Protein AF-0000000084984470 (afdb_homodimer)

Nearest PDB structures (foldseek):
  5t41-assembly1_A  TM=8.338E-01  e=1.064E-04  Mycobacterium avium 104
  1u8s-assembly1_B  TM=8.617E-01  e=2.336E-04  Vibrio cholerae
  3k5p-assembly1_A  TM=7.722E-01  e=7.112E-04  Brucella abortus 2308
  6dzs-assembly1_A  TM=7.168E-01  e=1.900E-03  Mycolicibacterium hassiacum DSM 44199
  7bfd-assembly1_K  TM=5.985E-01  e=5.784E-03  Thermus thermophilus HB8

pLDDT: mean 94.27, std 6.88, range [49.69, 98.69]

Radius of gyration: 16.15 Å; Cα contacts (8 Å, |Δi|>4): 355; chains: 2; bounding box: 38×45×38 Å

InterPro domains:
  IPR002912 ACT domain [PS51671] (4-78)
  IPR022986 Uncharacterised protein family UPF0237, ACT-type [MF_01054] (1-89)
  IPR022986 Uncharacterised protein family UPF0237, ACT-type [NF001220] (1-89)
  IPR022986 Uncharacterised protein family UPF0237, ACT-type [cd04872] (2-89)
  IPR045865 ACT-like domain [SSF55021] (1-83)
  IPR050990 UPF0237/Glycine cleavage system regulator [PTHR34875] (3-76)

Structure (mmCIF, N/CA/C/O backbone):
data_AF-0000000084984470-model_v1
#
loop_
_entity.id
_entity.type
_entity.pdbx_description
1 polymer 'UPF0237 protein CLOSTMETH_03226'
#
loop_
_atom_site.group_PDB
_atom_site.id
_atom_site.type_symbol
_atom_site.label_atom_id
_atom_site.label_alt_id
_atom_site.label_comp_id
_atom_site.label_asym_id
_atom_site.label_entity_id
_atom_site.label_seq_id
_atom_site.pdbx_PDB_ins_code
_atom_site.Cartn_x
_atom_site.Cartn_y
_atom_site.Cartn_z
_atom_site.occupancy
_atom_site.B_iso_or_equiv
_atom_site.auth_seq_id
_atom_site.auth_comp_id
_atom_site.auth_asym_id
_atom_site.auth_atom_id
_atom_site.pdbx_PDB_model_num
ATOM 1 N N . MET A 1 1 ? -5.52 18.016 4.891 1 94.06 1 MET A N 1
ATOM 2 C CA . MET A 1 1 ? -4.125 18.281 4.559 1 94.06 1 MET A CA 1
ATOM 3 C C . MET A 1 1 ? -3.436 17.031 4.047 1 94.06 1 MET A C 1
ATOM 5 O O . MET A 1 1 ? -3.74 15.922 4.5 1 94.06 1 MET A O 1
ATOM 9 N N . LYS A 1 2 ? -2.518 17.25 2.971 1 97.31 2 LYS A N 1
ATOM 10 C CA . LYS A 1 2 ? -1.889 16.062 2.379 1 97.31 2 LYS A CA 1
ATOM 11 C C . LYS A 1 2 ? -0.368 16.188 2.398 1 97.31 2 LYS A C 1
ATOM 13 O O . LYS A 1 2 ? 0.171 17.297 2.48 1 97.31 2 LYS A O 1
ATOM 18 N N . ALA A 1 3 ? 0.198 15.039 2.398 1 98.31 3 ALA A N 1
ATOM 19 C CA . ALA A 1 3 ? 1.645 14.922 2.23 1 98.31 3 ALA A CA 1
ATOM 20 C C . ALA A 1 3 ? 1.988 13.891 1.159 1 98.31 3 ALA A C 1
ATOM 22 O O . ALA A 1 3 ? 1.146 13.07 0.783 1 98.31 3 ALA A O 1
ATOM 23 N N . VAL A 1 4 ? 3.189 14.008 0.672 1 98.31 4 VAL A N 1
ATOM 24 C CA . VAL A 1 4 ? 3.697 13.078 -0.332 1 98.31 4 VAL A CA 1
ATOM 25 C C . VAL A 1 4 ? 4.871 12.289 0.242 1 98.31 4 VAL A C 1
ATOM 27 O O . VAL A 1 4 ? 5.781 12.859 0.843 1 98.31 4 VAL A O 1
ATOM 30 N N . VAL A 1 5 ? 4.812 10.969 0.129 1 98.44 5 VAL A N 1
ATOM 31 C CA . VAL A 1 5 ? 5.91 10.07 0.47 1 98.44 5 VAL A CA 1
ATOM 32 C C . VAL A 1 5 ? 6.523 9.492 -0.805 1 98.44 5 VAL A C 1
ATOM 34 O O . VAL A 1 5 ? 5.82 8.891 -1.62 1 98.44 5 VAL A O 1
ATOM 37 N N . THR A 1 6 ? 7.797 9.688 -0.99 1 97.56 6 THR A N 1
ATOM 38 C CA . THR A 1 6 ? 8.523 9.148 -2.131 1 97.56 6 THR A CA 1
ATOM 39 C C . THR A 1 6 ? 9.516 8.078 -1.683 1 97.56 6 THR A C 1
ATOM 41 O O . THR A 1 6 ? 10.297 8.289 -0.753 1 97.56 6 THR A O 1
ATOM 44 N N . VAL A 1 7 ? 9.43 6.945 -2.291 1 97.25 7 VAL A N 1
ATOM 45 C CA . VAL A 1 7 ? 10.312 5.828 -1.988 1 97.25 7 VAL A CA 1
ATOM 46 C C . VAL A 1 7 ? 11.109 5.445 -3.234 1 97.25 7 VAL A C 1
ATOM 48 O O . VAL A 1 7 ? 10.531 5.23 -4.305 1 97.25 7 VAL A O 1
ATOM 51 N N . ILE A 1 8 ? 12.438 5.375 -3.064 1 95.94 8 ILE A N 1
ATOM 52 C CA . ILE A 1 8 ? 13.297 4.996 -4.18 1 95.94 8 ILE A CA 1
ATOM 53 C C . ILE A 1 8 ? 14.312 3.955 -3.717 1 95.94 8 ILE A C 1
ATOM 55 O O . ILE A 1 8 ? 14.945 4.121 -2.672 1 95.94 8 ILE A O 1
ATOM 59 N N . GLY A 1 9 ? 14.477 2.996 -4.457 1 94 9 GLY A N 1
ATOM 60 C CA . GLY A 1 9 ? 15.484 1.985 -4.18 1 94 9 GLY A CA 1
ATOM 61 C C . GLY A 1 9 ? 15.141 0.625 -4.758 1 94 9 GLY A C 1
ATOM 62 O O . GLY A 1 9 ? 14.391 0.529 -5.73 1 94 9 GLY A O 1
ATOM 63 N N . LYS A 1 10 ? 15.781 -0.387 -4.332 1 92.12 10 LYS A N 1
ATOM 64 C CA . LYS A 1 10 ? 15.516 -1.736 -4.824 1 92.12 10 LYS A CA 1
ATOM 65 C C . LYS A 1 10 ? 14.18 -2.258 -4.301 1 92.12 10 LYS A C 1
ATOM 67 O O . LYS A 1 10 ? 13.883 -2.125 -3.111 1 92.12 10 LYS A O 1
ATOM 72 N N . ASP A 1 11 ? 13.391 -2.754 -5.215 1 91 11 ASP A N 1
ATOM 73 C CA . ASP A 1 11 ? 12.109 -3.33 -4.824 1 91 11 ASP A CA 1
ATOM 74 C C . ASP A 1 11 ? 12.312 -4.574 -3.959 1 91 11 ASP A C 1
ATOM 76 O O . ASP A 1 11 ? 13.344 -5.238 -4.047 1 91 11 ASP A O 1
ATOM 80 N N . MET A 1 12 ? 11.352 -4.801 -3.043 1 92.69 12 MET A N 1
ATOM 81 C CA . MET A 1 12 ? 11.367 -6 -2.211 1 92.69 12 MET A CA 1
ATOM 82 C C . MET A 1 12 ? 9.953 -6.363 -1.761 1 92.69 12 MET A C 1
ATOM 84 O O . MET A 1 12 ? 9.07 -5.504 -1.718 1 92.69 12 MET A O 1
ATOM 88 N N . VAL A 1 13 ? 9.82 -7.617 -1.429 1 94.75 13 VAL A N 1
ATOM 89 C CA . VAL A 1 13 ? 8.531 -8.094 -0.925 1 94.75 13 VAL A CA 1
ATOM 90 C C . VAL A 1 13 ? 8.195 -7.379 0.384 1 94.75 13 VAL A C 1
ATOM 92 O O . VAL A 1 13 ? 9.031 -7.305 1.288 1 94.75 13 VAL A O 1
ATOM 95 N N . GLY A 1 14 ? 6.941 -6.754 0.49 1 95.88 14 GLY A N 1
ATOM 96 C CA . GLY A 1 14 ? 6.5 -6.156 1.739 1 95.88 14 GLY A CA 1
ATOM 97 C C . GLY A 1 14 ? 6.844 -4.68 1.849 1 95.88 14 GLY A C 1
ATOM 98 O O . GLY A 1 14 ? 6.547 -4.043 2.861 1 95.88 14 GLY A O 1
ATOM 99 N N . LEU A 1 15 ? 7.48 -4.172 0.813 1 95.75 15 LEU A N 1
ATOM 100 C CA . LEU A 1 15 ? 7.871 -2.768 0.875 1 95.75 15 LEU A CA 1
ATOM 101 C C . LEU A 1 15 ? 6.648 -1.872 1.057 1 95.75 15 LEU A C 1
ATOM 103 O O . LEU A 1 15 ? 6.637 -1.006 1.934 1 95.75 15 LEU A O 1
ATOM 107 N N . MET A 1 16 ? 5.629 -2.064 0.271 1 95.31 16 MET A N 1
ATOM 108 C CA . MET A 1 16 ? 4.391 -1.297 0.39 1 95.31 16 MET A CA 1
ATOM 109 C C . MET A 1 16 ? 3.789 -1.446 1.783 1 95.31 16 MET A C 1
ATOM 111 O O . MET A 1 16 ? 3.336 -0.466 2.377 1 95.31 16 MET A O 1
ATOM 115 N N . ALA A 1 17 ? 3.816 -2.654 2.318 1 97.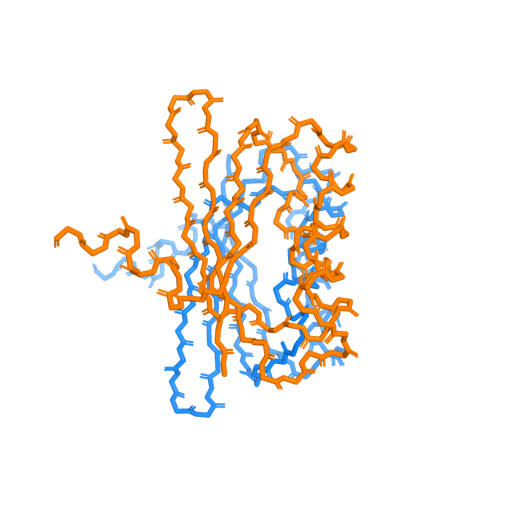12 17 ALA A N 1
ATOM 116 C CA . ALA A 1 17 ? 3.287 -2.939 3.648 1 97.12 17 ALA A CA 1
ATOM 117 C C . ALA A 1 17 ? 4.047 -2.16 4.719 1 97.12 17 ALA A C 1
ATOM 119 O O . ALA A 1 17 ? 3.436 -1.574 5.617 1 97.12 17 ALA A O 1
ATOM 120 N N . LYS A 1 18 ? 5.277 -2.15 4.594 1 98 18 LYS A N 1
ATOM 121 C CA . LYS A 1 18 ? 6.117 -1.487 5.586 1 98 18 LYS A CA 1
ATOM 122 C C . LYS A 1 18 ? 5.91 0.024 5.566 1 98 18 LYS A C 1
ATOM 124 O O . LYS A 1 18 ? 5.688 0.641 6.609 1 98 18 LYS A O 1
ATOM 129 N N . VAL A 1 19 ? 5.914 0.611 4.371 1 98.12 19 VAL A N 1
ATOM 130 C CA . VAL A 1 19 ? 5.793 2.061 4.25 1 98.12 19 VAL A CA 1
ATOM 131 C C . VAL A 1 19 ? 4.391 2.498 4.668 1 98.12 19 VAL A C 1
ATOM 133 O O . VAL A 1 19 ? 4.234 3.432 5.457 1 98.12 19 VAL A O 1
ATOM 136 N N . SER A 1 20 ? 3.418 1.813 4.125 1 98 20 SER A N 1
ATOM 137 C CA . SER A 1 20 ? 2.053 2.15 4.516 1 98 20 SER A CA 1
ATOM 138 C C . SER A 1 20 ? 1.812 1.856 5.992 1 98 20 SER A C 1
ATOM 140 O O . SER A 1 20 ? 1.012 2.531 6.645 1 98 20 SER A O 1
ATOM 142 N N . GLY A 1 21 ? 2.486 0.867 6.551 1 98.31 21 GLY A N 1
ATOM 143 C CA . GLY A 1 21 ? 2.406 0.571 7.973 1 98.31 21 GLY A CA 1
ATOM 144 C C . GLY A 1 21 ? 2.859 1.724 8.852 1 98.31 21 GLY A C 1
ATOM 145 O O . GLY A 1 21 ? 2.215 2.037 9.852 1 98.31 21 GLY A O 1
ATOM 146 N N . VAL A 1 22 ? 3.971 2.283 8.453 1 98.56 22 VAL A N 1
ATOM 147 C CA . VAL A 1 22 ? 4.457 3.447 9.188 1 98.56 22 VAL A CA 1
ATOM 148 C C . VAL A 1 22 ? 3.436 4.578 9.102 1 98.56 22 VAL A C 1
ATOM 150 O O . VAL A 1 22 ? 3.168 5.258 10.094 1 98.56 22 VAL A O 1
ATOM 153 N N . CYS A 1 23 ? 2.818 4.828 7.906 1 98.5 23 CYS A N 1
ATOM 154 C CA . CYS A 1 23 ? 1.767 5.832 7.773 1 98.5 23 CYS A CA 1
ATOM 155 C C . CYS A 1 23 ? 0.632 5.57 8.758 1 98.5 23 CYS A C 1
ATOM 157 O O . CYS A 1 23 ? 0.199 6.477 9.469 1 98.5 23 CYS A O 1
ATOM 159 N N . ALA A 1 24 ? 0.222 4.34 8.836 1 97.88 24 ALA A N 1
ATOM 160 C CA . ALA A 1 24 ? -0.899 3.953 9.688 1 97.88 24 ALA A CA 1
ATOM 161 C C . ALA A 1 24 ? -0.575 4.18 11.164 1 97.88 24 ALA A C 1
ATOM 163 O O . ALA A 1 24 ? -1.437 4.605 11.938 1 97.88 24 ALA A O 1
ATOM 164 N N . GLN A 1 25 ? 0.617 3.875 11.547 1 97.81 25 GLN A N 1
ATOM 165 C CA . GLN A 1 25 ? 1.054 4.07 12.922 1 97.81 25 GLN A CA 1
ATOM 166 C C . GLN A 1 25 ? 0.884 5.527 13.352 1 97.81 25 GLN A C 1
ATOM 168 O O . GLN A 1 25 ? 0.631 5.809 14.523 1 97.81 25 GLN A O 1
ATOM 173 N N . HIS A 1 26 ? 0.982 6.43 12.438 1 98.12 26 HIS A N 1
ATOM 174 C CA . HIS A 1 26 ? 0.851 7.855 12.711 1 98.12 26 HIS A CA 1
ATOM 175 C C . HIS A 1 26 ? -0.549 8.359 12.375 1 98.12 26 HIS A C 1
ATOM 177 O O . HIS A 1 26 ? -0.792 9.562 12.344 1 98.12 26 HIS A O 1
ATOM 183 N N . ASN A 1 27 ? -1.436 7.492 12.047 1 98.06 27 ASN A N 1
ATOM 184 C CA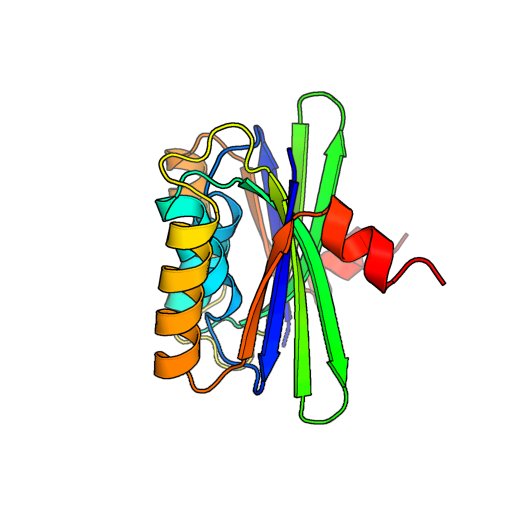 . ASN A 1 27 ? -2.82 7.777 11.68 1 98.06 27 ASN A CA 1
ATOM 185 C C . ASN A 1 27 ? -2.906 8.57 10.383 1 98.06 27 ASN A C 1
ATOM 187 O O . ASN A 1 27 ? -3.789 9.414 10.227 1 98.06 27 ASN A O 1
ATOM 191 N N . ALA A 1 28 ? -1.947 8.398 9.508 1 97.81 28 ALA A N 1
ATOM 192 C CA . ALA A 1 28 ? -1.981 8.945 8.148 1 97.81 28 ALA A CA 1
ATOM 193 C C . ALA A 1 28 ? -2.629 7.969 7.18 1 97.81 28 ALA A C 1
ATOM 195 O O . ALA A 1 28 ? -2.236 6.801 7.109 1 97.81 28 ALA A O 1
ATOM 196 N N . ASN A 1 29 ? -3.613 8.453 6.406 1 95.94 29 ASN A N 1
ATOM 197 C CA . ASN A 1 29 ? -4.355 7.598 5.484 1 95.94 29 ASN A CA 1
ATOM 198 C C . ASN A 1 29 ? -3.82 7.719 4.059 1 95.94 29 ASN A C 1
ATOM 200 O O . ASN A 1 29 ? -3.744 8.82 3.512 1 95.94 29 ASN A O 1
ATOM 204 N N . VAL A 1 30 ? -3.449 6.547 3.475 1 96.56 30 VAL A N 1
ATOM 205 C CA . VAL A 1 30 ? -2.953 6.562 2.102 1 96.56 30 VAL A CA 1
ATOM 206 C C . VAL A 1 30 ? -4.121 6.738 1.133 1 96.56 30 VAL A C 1
ATOM 208 O O . VAL A 1 30 ? -5.07 5.949 1.147 1 96.56 30 VAL A O 1
ATOM 211 N N . THR A 1 31 ? -4 7.703 0.231 1 92.75 31 THR A N 1
ATOM 212 C CA . THR A 1 31 ? -5.125 8.008 -0.65 1 92.75 31 THR A CA 1
ATOM 213 C C . THR A 1 31 ? -4.777 7.684 -2.1 1 92.75 31 THR A C 1
ATOM 215 O O . THR A 1 31 ? -5.664 7.434 -2.916 1 92.75 31 THR A O 1
ATOM 218 N N . GLU A 1 32 ? -3.516 7.715 -2.432 1 92.25 32 GLU A N 1
ATOM 219 C CA . GLU A 1 32 ? -3.047 7.434 -3.785 1 92.25 32 GLU A CA 1
ATOM 220 C C . GLU A 1 32 ? -1.648 6.824 -3.771 1 92.25 32 GLU A C 1
ATOM 222 O O . GLU A 1 32 ? -0.792 7.242 -2.988 1 92.25 32 GLU A O 1
ATOM 227 N N . VAL A 1 33 ? -1.529 5.82 -4.629 1 95.31 33 VAL A N 1
ATOM 228 C CA . VAL A 1 33 ? -0.199 5.25 -4.816 1 95.31 33 VAL A CA 1
ATOM 229 C C . VAL A 1 33 ? 0.104 5.125 -6.309 1 95.31 33 VAL A C 1
ATOM 231 O O . VAL A 1 33 ? -0.739 4.668 -7.082 1 95.31 33 VAL A O 1
ATOM 234 N N . THR A 1 34 ? 1.233 5.656 -6.664 1 92 34 THR A N 1
ATOM 235 C CA . THR A 1 34 ? 1.762 5.457 -8.008 1 92 34 THR A CA 1
ATOM 236 C C . THR A 1 34 ? 3.141 4.809 -7.957 1 92 34 THR A C 1
ATOM 238 O O . THR A 1 34 ? 3.98 5.184 -7.137 1 92 34 THR A O 1
ATOM 241 N N . GLN A 1 35 ? 3.277 3.801 -8.672 1 90.38 35 GLN A N 1
ATOM 242 C CA . GLN A 1 35 ? 4.562 3.109 -8.703 1 90.38 35 GLN A CA 1
ATOM 243 C C . GLN A 1 35 ? 5.109 3.029 -10.125 1 90.38 35 GLN A C 1
ATOM 245 O O . GLN A 1 35 ? 4.344 2.893 -11.078 1 90.38 35 GLN A O 1
ATOM 250 N N . SER A 1 36 ? 6.438 3.184 -10.203 1 87.56 36 SER A N 1
ATOM 251 C CA . SER A 1 36 ? 7.156 3.053 -11.469 1 87.56 36 SER A CA 1
ATOM 252 C C . SER A 1 36 ? 8.391 2.168 -11.312 1 87.56 36 SER A C 1
ATOM 254 O O . SER A 1 36 ? 9.062 2.209 -10.281 1 87.56 36 SER A O 1
ATOM 256 N N . VAL A 1 37 ? 8.531 1.298 -12.305 1 81.06 37 VAL A N 1
ATOM 257 C CA . VAL A 1 37 ? 9.727 0.469 -12.352 1 81.06 37 VAL A CA 1
ATOM 258 C C . VAL A 1 37 ? 10.633 0.93 -13.5 1 81.06 37 VAL A C 1
ATOM 260 O O . VAL A 1 37 ? 10.188 1.039 -14.641 1 81.06 37 VAL A O 1
ATOM 263 N N . LEU A 1 38 ? 11.703 1.47 -13.156 1 80.31 38 LEU A N 1
ATOM 264 C CA . LEU A 1 38 ? 12.695 1.922 -14.117 1 80.31 38 LEU A CA 1
ATOM 265 C C . LEU A 1 38 ? 13.93 1.022 -14.094 1 80.31 38 LEU A C 1
ATOM 267 O O . LEU A 1 38 ? 14.828 1.217 -13.273 1 80.31 38 LEU A O 1
ATOM 271 N N . SER A 1 39 ? 14.047 0.124 -15.016 1 83.19 39 SER A N 1
ATOM 272 C CA . SER A 1 39 ? 15.18 -0.793 -15.078 1 83.19 39 SER A CA 1
ATOM 273 C C . SER A 1 39 ? 15.391 -1.499 -13.742 1 83.19 39 SER A C 1
ATOM 275 O O . SER A 1 39 ? 14.547 -2.299 -13.312 1 83.19 39 SER A O 1
ATOM 277 N N . ASP A 1 40 ? 16.469 -1.084 -12.922 1 83.56 40 ASP A N 1
ATOM 278 C CA . ASP A 1 40 ? 16.812 -1.781 -11.688 1 83.56 40 ASP A CA 1
ATOM 279 C C . ASP A 1 40 ? 16.359 -0.997 -10.461 1 83.56 40 ASP A C 1
ATOM 281 O O . ASP A 1 40 ? 16.734 -1.315 -9.336 1 83.56 40 ASP A O 1
ATOM 285 N N . LEU A 1 41 ? 15.562 0.045 -10.797 1 86.12 41 LEU A N 1
ATOM 286 C CA . LEU A 1 41 ? 15.133 0.892 -9.688 1 86.12 41 LEU A CA 1
ATOM 287 C C . LEU A 1 41 ? 13.609 0.924 -9.586 1 86.12 41 LEU A C 1
ATOM 289 O O . LEU A 1 41 ? 12.914 0.914 -10.602 1 86.12 41 LEU A O 1
ATOM 293 N N . PHE A 1 42 ? 13.289 0.924 -8.398 1 91.62 42 PHE A N 1
ATOM 294 C CA . PHE A 1 42 ? 11.875 1.074 -8.078 1 91.62 42 PHE A CA 1
ATOM 295 C C . PHE A 1 42 ? 11.594 2.445 -7.477 1 91.62 42 PHE A C 1
ATOM 297 O O . PHE A 1 42 ? 12.383 2.943 -6.668 1 91.62 42 PHE A O 1
ATOM 304 N N . ALA A 1 43 ? 10.539 3.045 -7.996 1 94.12 43 ALA A N 1
ATOM 305 C CA . ALA A 1 43 ? 10.07 4.309 -7.426 1 94.12 43 ALA A CA 1
ATOM 306 C C . ALA A 1 43 ? 8.586 4.246 -7.094 1 94.12 43 ALA A C 1
ATOM 308 O O . ALA A 1 43 ? 7.781 3.771 -7.898 1 94.12 43 ALA A O 1
ATOM 309 N N . MET A 1 44 ? 8.258 4.699 -5.902 1 95.75 44 MET A N 1
ATOM 310 C CA . MET A 1 44 ? 6.871 4.766 -5.445 1 95.75 44 MET A CA 1
ATOM 311 C C . MET A 1 44 ? 6.559 6.141 -4.863 1 95.75 44 MET A C 1
ATOM 313 O O . MET A 1 44 ? 7.359 6.703 -4.117 1 95.75 44 MET A O 1
ATOM 317 N N . ILE A 1 45 ? 5.438 6.648 -5.277 1 96.12 45 ILE A N 1
ATOM 318 C CA . ILE A 1 45 ? 4.938 7.895 -4.703 1 96.12 45 ILE A CA 1
ATOM 319 C C . ILE A 1 45 ? 3.572 7.66 -4.066 1 96.12 45 ILE A C 1
ATOM 321 O O . ILE A 1 45 ? 2.682 7.074 -4.688 1 96.12 45 ILE A O 1
ATOM 325 N N . MET A 1 46 ? 3.473 8.109 -2.822 1 97.75 46 MET A N 1
ATOM 326 C CA . MET A 1 46 ? 2.213 7.996 -2.092 1 97.75 46 MET A CA 1
ATOM 327 C C . MET A 1 46 ? 1.698 9.375 -1.675 1 97.75 46 MET A C 1
ATOM 329 O O . MET A 1 46 ? 2.459 10.195 -1.163 1 97.75 46 MET A O 1
ATOM 333 N N . LEU A 1 47 ? 0.392 9.594 -2.012 1 97.19 47 LEU A N 1
ATOM 334 C CA . LEU A 1 47 ? -0.308 10.719 -1.395 1 97.19 47 LEU A CA 1
ATOM 335 C C . LEU A 1 47 ? -1.023 10.273 -0.122 1 97.19 47 LEU A C 1
ATOM 337 O O . LEU A 1 47 ? -1.785 9.305 -0.137 1 97.19 47 LEU A O 1
ATOM 341 N N . ILE A 1 48 ? -0.678 10.969 0.997 1 97.69 48 ILE A N 1
ATOM 342 C CA . ILE A 1 48 ? -1.269 10.562 2.268 1 97.69 48 ILE A CA 1
ATOM 343 C C . ILE A 1 48 ? -2.031 11.734 2.883 1 97.69 48 ILE A C 1
ATOM 345 O O . ILE A 1 48 ? -1.62 12.891 2.75 1 97.69 48 ILE A O 1
ATOM 349 N N . ASP A 1 49 ? -3.238 11.422 3.414 1 97 49 ASP A N 1
ATOM 350 C CA . ASP A 1 49 ? -4.016 12.391 4.184 1 97 49 ASP A CA 1
ATOM 351 C C . ASP A 1 49 ? -3.496 12.5 5.613 1 97 49 ASP A C 1
ATOM 353 O O . ASP A 1 49 ? -3.527 11.523 6.367 1 97 49 ASP A O 1
ATOM 357 N N . ILE A 1 50 ? -3.016 13.648 5.965 1 97.5 50 ILE A N 1
ATOM 358 C CA . ILE A 1 50 ? -2.414 13.828 7.281 1 97.5 50 ILE A CA 1
ATOM 359 C C . ILE A 1 50 ? -3.287 14.75 8.125 1 97.5 50 ILE A C 1
ATOM 361 O O . ILE A 1 50 ? -2.803 15.383 9.07 1 97.5 50 ILE A O 1
ATOM 365 N N . THR A 1 51 ? -4.547 14.883 7.789 1 96.38 51 THR A N 1
ATOM 366 C CA . THR A 1 51 ? -5.477 15.75 8.508 1 96.38 51 THR A CA 1
ATOM 367 C C . THR A 1 51 ? -5.559 15.359 9.977 1 96.38 51 THR A C 1
ATOM 369 O O . THR A 1 51 ? -5.625 16.219 10.852 1 96.38 51 THR A O 1
ATOM 372 N N . ASP A 1 52 ? -5.547 14.062 10.32 1 95.31 52 ASP A N 1
ATOM 373 C CA . ASP A 1 52 ? -5.715 13.562 11.688 1 95.31 52 ASP A CA 1
ATOM 374 C C . ASP A 1 52 ? -4.426 12.93 12.203 1 95.31 52 ASP A C 1
ATOM 376 O O . ASP A 1 52 ? -4.465 12.008 13.016 1 95.31 52 ASP A O 1
ATOM 380 N N . LEU A 1 53 ? -3.377 13.383 11.727 1 95.38 53 LEU A N 1
ATOM 381 C CA . LEU A 1 53 ? -2.08 12.875 12.148 1 95.38 53 LEU A CA 1
ATOM 382 C C . LEU A 1 53 ? -1.933 12.953 13.664 1 95.38 53 LEU A C 1
ATOM 384 O O . LEU A 1 53 ? -2.238 13.984 14.273 1 95.38 53 LEU A O 1
ATOM 388 N N . LYS A 1 54 ? -1.586 11.773 14.289 1 93.31 54 LYS A N 1
ATOM 389 C CA . LYS A 1 54 ? -1.423 11.68 15.742 1 93.31 54 LYS A CA 1
ATOM 390 C C . LYS A 1 54 ? -0.183 12.445 16.203 1 93.31 54 LYS A C 1
ATOM 392 O O . LYS A 1 54 ? -0.096 12.852 17.359 1 93.31 54 LYS A O 1
ATOM 397 N N . SER A 1 55 ? 0.767 12.492 15.391 1 92.56 55 SER A N 1
ATOM 398 C CA . SER A 1 55 ? 2.021 13.203 15.633 1 92.56 55 SER A CA 1
ATOM 399 C C . SER A 1 55 ? 2.184 14.375 14.672 1 92.56 55 SER A C 1
ATOM 401 O O . SER A 1 55 ? 1.201 15.016 14.297 1 92.56 55 SER A O 1
ATOM 403 N N . ASP A 1 56 ? 3.346 14.812 14.461 1 94.75 56 ASP A N 1
ATOM 404 C CA . ASP A 1 56 ? 3.564 15.82 13.422 1 94.75 56 ASP A CA 1
ATOM 405 C C . ASP A 1 56 ? 4.332 15.234 12.242 1 94.75 56 ASP A C 1
ATOM 407 O O . ASP A 1 56 ? 4.773 14.086 12.289 1 94.75 56 ASP A O 1
ATOM 411 N N . LEU A 1 57 ? 4.383 16.031 11.164 1 96.62 57 LEU A N 1
ATOM 412 C CA . LEU A 1 57 ? 5.004 15.57 9.93 1 96.62 57 LEU A CA 1
ATOM 413 C C . LEU A 1 57 ? 6.477 15.234 10.148 1 96.62 57 LEU A C 1
ATOM 415 O O . LEU A 1 57 ? 7.012 14.32 9.516 1 96.62 57 LEU A O 1
ATOM 419 N N . GLY A 1 58 ? 7.105 15.961 11.008 1 97.44 58 GLY A N 1
ATOM 420 C CA . GLY A 1 58 ? 8.492 15.68 11.352 1 97.44 58 GLY A CA 1
ATOM 421 C C . GLY A 1 58 ? 8.695 14.297 11.938 1 97.44 58 GLY A C 1
ATOM 422 O O . GLY A 1 58 ? 9.641 13.594 11.57 1 97.44 58 GLY A O 1
ATOM 423 N N . ALA A 1 59 ? 7.883 13.891 12.883 1 98 59 ALA A N 1
ATOM 424 C CA . ALA A 1 59 ? 7.949 12.57 13.492 1 98 59 ALA A CA 1
ATOM 425 C C . ALA A 1 59 ? 7.727 11.477 12.453 1 98 59 ALA A C 1
ATOM 427 O O . ALA A 1 59 ? 8.406 10.445 12.469 1 98 59 ALA A O 1
ATOM 428 N N . LEU A 1 60 ? 6.742 11.719 11.617 1 98.19 60 LEU A N 1
ATOM 429 C CA . LEU A 1 60 ? 6.508 10.781 10.516 1 98.19 60 LEU A CA 1
ATOM 430 C C . LEU A 1 60 ? 7.746 10.672 9.633 1 98.19 60 LEU A C 1
ATOM 432 O O . LEU A 1 60 ? 8.156 9.562 9.273 1 98.19 60 LEU A O 1
ATOM 436 N N . SER A 1 61 ? 8.328 11.766 9.266 1 98.31 61 SER A N 1
ATOM 437 C CA . SER A 1 61 ? 9.539 11.805 8.445 1 98.31 61 SER A CA 1
ATOM 438 C C . SER A 1 61 ? 10.688 11.062 9.125 1 98.31 61 SER A C 1
ATOM 440 O O . SER A 1 61 ? 11.414 10.312 8.469 1 98.31 61 SER A O 1
ATOM 442 N N . ASP A 1 62 ? 10.836 11.25 10.43 1 98.5 62 ASP A N 1
ATOM 443 C CA . ASP A 1 62 ? 11.891 10.586 11.18 1 98.5 62 ASP A CA 1
ATOM 444 C C . ASP A 1 62 ? 11.727 9.062 11.133 1 98.5 62 ASP A C 1
ATOM 446 O O . ASP A 1 62 ? 12.703 8.336 10.93 1 98.5 62 ASP A O 1
ATOM 450 N N . ASP A 1 63 ? 10.531 8.633 11.375 1 98.56 63 ASP A N 1
ATOM 451 C CA . ASP A 1 63 ? 10.273 7.195 11.359 1 98.56 63 ASP A CA 1
ATOM 452 C C . ASP A 1 63 ? 10.477 6.613 9.961 1 98.56 63 ASP A C 1
ATOM 454 O O . ASP A 1 63 ? 10.938 5.48 9.812 1 98.56 63 ASP A O 1
ATOM 458 N N . MET A 1 64 ? 10.117 7.41 8.898 1 98.69 64 MET A N 1
ATOM 459 C CA . MET A 1 64 ? 10.359 6.973 7.523 1 98.69 64 MET A CA 1
ATOM 460 C C . MET A 1 64 ? 11.859 6.891 7.23 1 98.69 64 MET A C 1
ATOM 462 O O . MET A 1 64 ? 12.305 5.988 6.523 1 98.69 64 MET A O 1
ATOM 466 N N . GLU A 1 65 ? 12.578 7.777 7.816 1 98.25 65 GLU A N 1
ATOM 467 C CA . GLU A 1 65 ? 14.023 7.766 7.648 1 98.25 65 GLU A CA 1
ATOM 468 C C . GLU A 1 65 ? 14.648 6.539 8.305 1 98.25 65 GLU A C 1
ATOM 470 O O . GLU A 1 65 ? 15.57 5.934 7.754 1 98.25 65 GLU A O 1
ATOM 475 N N . LYS A 1 66 ? 14.203 6.199 9.492 1 98.56 66 LYS A N 1
ATOM 476 C CA . LYS A 1 66 ? 14.68 4.988 10.164 1 98.56 66 LYS A CA 1
ATOM 477 C C . LYS A 1 66 ? 14.398 3.75 9.32 1 98.56 66 LYS A C 1
ATOM 479 O O . LYS A 1 66 ? 15.266 2.883 9.18 1 98.56 66 LYS A O 1
ATOM 484 N N . LEU A 1 67 ? 13.188 3.709 8.797 1 98.31 67 LEU A N 1
ATOM 485 C CA . LEU A 1 67 ? 12.828 2.598 7.922 1 98.31 67 LEU A CA 1
ATOM 486 C C . LEU A 1 67 ? 13.742 2.549 6.703 1 98.31 67 LEU A C 1
ATOM 488 O O . LEU A 1 67 ? 14.188 1.473 6.301 1 98.31 67 LEU A O 1
ATOM 492 N N . ALA A 1 68 ? 14.008 3.705 6.078 1 97.94 68 ALA A N 1
ATOM 493 C CA . ALA A 1 68 ? 14.867 3.814 4.906 1 97.94 68 ALA A CA 1
ATOM 494 C C . ALA A 1 68 ? 16.266 3.26 5.191 1 97.94 68 ALA A C 1
ATOM 496 O O . ALA A 1 68 ? 16.828 2.523 4.379 1 97.94 68 ALA A O 1
ATOM 497 N N . GLN A 1 69 ? 16.75 3.619 6.34 1 98 69 GLN A N 1
ATOM 498 C CA . GLN A 1 69 ? 18.078 3.146 6.742 1 98 69 GLN A CA 1
ATOM 499 C C . GLN A 1 69 ? 18.078 1.635 6.953 1 98 69 GLN A C 1
ATOM 501 O O . GLN A 1 69 ? 19 0.944 6.523 1 98 69 GLN A O 1
ATOM 506 N N . GLU A 1 70 ? 17.078 1.146 7.547 1 97.75 70 GLU A N 1
ATOM 507 C CA . GLU A 1 70 ? 16.953 -0.281 7.824 1 97.75 70 GLU A CA 1
ATOM 508 C C . GLU A 1 70 ? 16.891 -1.091 6.531 1 97.75 70 GLU A C 1
ATOM 510 O O . GLU A 1 70 ? 17.438 -2.195 6.457 1 97.75 70 GLU A O 1
ATOM 515 N N . LEU A 1 71 ? 16.25 -0.543 5.52 1 96.44 71 LEU A N 1
ATOM 516 C CA . LEU A 1 71 ? 15.969 -1.311 4.312 1 96.44 71 LEU A CA 1
ATOM 517 C C . LEU A 1 71 ? 16.953 -0.949 3.199 1 96.44 71 LEU A C 1
ATOM 519 O O . LEU A 1 71 ? 16.953 -1.575 2.137 1 96.44 71 LEU A O 1
ATOM 523 N N . GLY A 1 72 ? 17.766 0.001 3.406 1 96.38 72 GLY A N 1
ATOM 524 C CA . GLY A 1 72 ? 18.688 0.447 2.371 1 96.38 72 GLY A CA 1
ATOM 525 C C . GLY A 1 72 ? 18 1.148 1.22 1 96.38 72 GLY A C 1
ATOM 526 O O . GLY A 1 72 ? 18.328 0.91 0.054 1 96.38 72 GLY A O 1
ATOM 527 N N . LEU A 1 73 ? 16.984 1.965 1.463 1 95.88 73 LEU A N 1
ATOM 528 C CA . LEU A 1 73 ? 16.203 2.729 0.506 1 95.88 73 LEU A CA 1
ATOM 529 C C . LEU A 1 73 ? 16.281 4.223 0.803 1 95.88 73 LEU A C 1
ATOM 531 O O . LEU A 1 73 ? 16.875 4.629 1.798 1 95.88 73 LEU A O 1
ATOM 535 N N . GLN A 1 74 ? 15.812 4.973 -0.097 1 97.38 74 GLN A N 1
ATOM 536 C CA . GLN A 1 74 ? 15.57 6.395 0.13 1 97.38 74 GLN A CA 1
ATOM 537 C C . GLN A 1 74 ? 14.078 6.676 0.274 1 97.38 74 GLN A C 1
ATOM 539 O O . GLN A 1 74 ? 13.281 6.273 -0.577 1 97.38 74 GLN A O 1
ATOM 544 N N . ILE A 1 75 ? 13.758 7.32 1.366 1 98.25 75 ILE A N 1
ATOM 545 C CA . ILE A 1 75 ? 12.375 7.734 1.591 1 98.25 75 ILE A CA 1
ATOM 546 C C . ILE A 1 75 ? 12.336 9.227 1.935 1 98.25 75 ILE A C 1
ATOM 548 O O . ILE A 1 75 ? 13.07 9.688 2.812 1 98.25 75 ILE A O 1
ATOM 552 N N . HIS A 1 76 ? 11.5 9.961 1.228 1 97.75 76 HIS A N 1
ATOM 553 C CA . HIS A 1 76 ? 11.297 11.383 1.483 1 97.75 76 HIS A CA 1
ATOM 554 C C . HIS A 1 76 ? 9.828 11.688 1.77 1 97.75 76 HIS A C 1
ATOM 556 O O . HIS A 1 76 ? 8.938 11.156 1.104 1 97.75 76 HIS A O 1
ATOM 562 N N . VAL A 1 77 ? 9.641 12.508 2.789 1 98.31 77 VAL A N 1
ATOM 563 C CA . VAL A 1 77 ? 8.297 12.953 3.158 1 98.31 77 VAL A CA 1
ATOM 564 C C . VAL A 1 77 ? 8.219 14.477 3.084 1 98.31 77 VAL A C 1
ATOM 566 O O . VAL A 1 77 ? 9.094 15.172 3.607 1 98.31 77 VAL A O 1
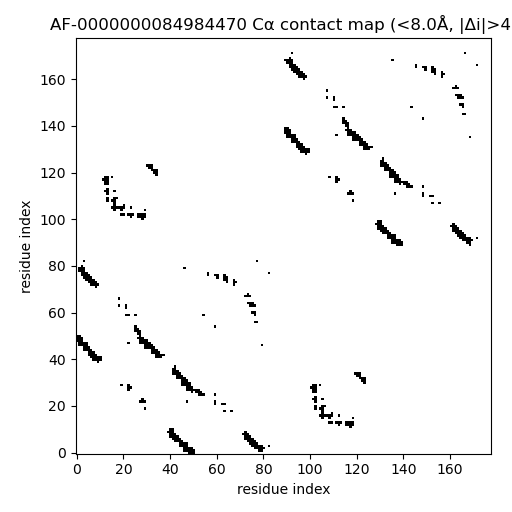ATOM 569 N N . MET A 1 78 ? 7.184 14.977 2.393 1 97 78 MET A N 1
ATOM 570 C CA . MET A 1 78 ? 7.008 16.422 2.35 1 97 78 MET A CA 1
ATOM 571 C C . MET A 1 78 ? 5.531 16.797 2.242 1 97 78 MET A C 1
ATOM 573 O O . MET A 1 78 ? 4.719 15.984 1.783 1 97 78 MET A O 1
ATOM 577 N N . HIS A 1 79 ? 5.25 18 2.668 1 96.69 79 HIS A N 1
ATOM 578 C CA . HIS A 1 79 ? 3.898 18.5 2.453 1 96.69 79 HIS A CA 1
ATOM 579 C C . HIS A 1 79 ? 3.568 18.578 0.966 1 96.69 79 HIS A C 1
ATOM 581 O O . HIS A 1 79 ? 4.426 18.922 0.15 1 96.69 79 HIS A O 1
ATOM 587 N N . GLU A 1 80 ? 2.33 18.344 0.691 1 95.94 80 GLU A N 1
ATOM 588 C CA . GLU A 1 80 ? 1.903 18.328 -0.705 1 95.94 80 GLU A CA 1
ATOM 589 C C . GLU A 1 80 ? 2.178 19.672 -1.38 1 95.94 80 GLU A C 1
ATOM 591 O O . GLU A 1 80 ? 2.555 19.719 -2.553 1 95.94 80 GLU A O 1
ATOM 596 N N . ASP A 1 81 ? 1.981 20.781 -0.599 1 93.62 81 ASP A N 1
ATOM 597 C CA . ASP A 1 81 ? 2.188 22.109 -1.169 1 93.62 81 ASP A CA 1
ATOM 598 C C . ASP A 1 81 ? 3.643 22.297 -1.592 1 93.62 81 ASP A C 1
ATOM 600 O O . ASP A 1 81 ? 3.916 22.906 -2.629 1 93.62 81 ASP A O 1
ATOM 604 N N . ILE A 1 82 ? 4.461 21.875 -0.762 1 92.56 82 ILE A N 1
ATOM 605 C CA . ILE A 1 82 ? 5.883 21.953 -1.067 1 92.56 82 ILE A CA 1
ATOM 606 C C . ILE A 1 82 ? 6.207 21.078 -2.273 1 92.56 82 ILE A C 1
ATOM 608 O O . ILE A 1 82 ? 6.875 21.516 -3.211 1 92.56 82 ILE A O 1
ATOM 612 N N . PHE A 1 83 ? 5.719 19.938 -2.33 1 93.56 83 PHE A N 1
ATOM 613 C CA . PHE A 1 83 ? 5.918 19 -3.432 1 93.56 83 PHE A CA 1
ATOM 614 C C . PHE A 1 83 ? 5.445 19.609 -4.746 1 93.56 83 PHE A C 1
ATOM 616 O O . PHE A 1 83 ? 6.164 19.578 -5.746 1 93.56 83 PHE A O 1
ATOM 623 N N . ASN A 1 84 ? 4.293 20.141 -4.734 1 92.62 84 ASN A N 1
ATOM 624 C CA . ASN A 1 84 ? 3.711 20.734 -5.934 1 92.62 84 ASN A CA 1
ATOM 625 C C . ASN A 1 84 ? 4.531 21.938 -6.422 1 92.62 84 ASN A C 1
ATOM 627 O O . ASN A 1 84 ? 4.672 22.141 -7.629 1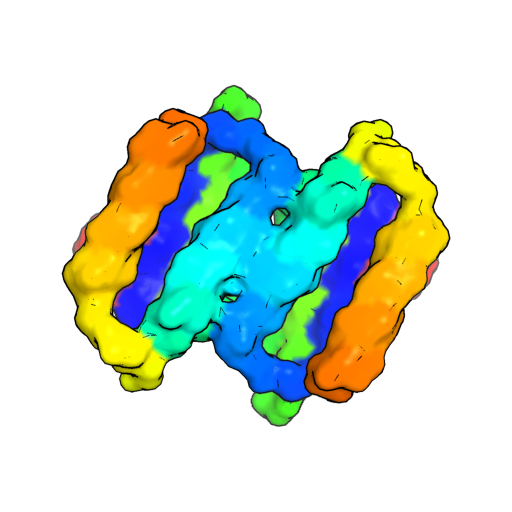 92.62 84 ASN A O 1
ATOM 631 N N . SER A 1 85 ? 5.047 22.625 -5.508 1 92.38 85 SER A N 1
ATOM 632 C CA . SER A 1 85 ? 5.848 23.797 -5.852 1 92.38 85 SER A CA 1
ATOM 633 C C . SER A 1 85 ? 7.141 23.406 -6.547 1 92.38 85 SER A C 1
ATOM 635 O O . SER A 1 85 ? 7.648 24.141 -7.398 1 92.38 85 SER A O 1
ATOM 637 N N . MET A 1 86 ? 7.641 22.25 -6.223 1 88.31 86 MET A N 1
ATOM 638 C CA . MET A 1 86 ? 8.898 21.766 -6.781 1 88.31 86 MET A CA 1
ATOM 639 C C . MET A 1 86 ? 8.68 21.125 -8.148 1 88.31 86 MET A C 1
ATOM 641 O O . MET A 1 86 ? 9.602 21.062 -8.961 1 88.31 86 MET A O 1
ATOM 645 N N . HIS A 1 87 ? 7.523 20.578 -8.375 1 79.44 87 HIS A N 1
ATOM 646 C CA . HIS A 1 87 ? 7.273 19.812 -9.594 1 79.44 87 HIS A CA 1
ATOM 647 C C . HIS A 1 87 ? 6.391 20.594 -10.555 1 79.44 87 HIS A C 1
ATOM 649 O O . HIS A 1 87 ? 6.125 20.141 -11.672 1 79.44 87 HIS A O 1
ATOM 655 N N . ARG A 1 88 ? 5.848 21.781 -10.008 1 69.25 88 ARG A N 1
ATOM 656 C CA . ARG A 1 88 ? 5.105 22.656 -10.906 1 69.25 88 ARG A CA 1
ATOM 657 C C . ARG A 1 88 ? 6.027 23.281 -11.945 1 69.25 88 ARG A C 1
ATOM 659 O O . ARG A 1 88 ? 6.988 23.969 -11.602 1 69.25 88 ARG A O 1
ATOM 666 N N . ILE A 1 89 ? 6.383 22.266 -12.953 1 50.28 89 ILE A N 1
ATOM 667 C CA . ILE A 1 89 ? 6.977 23 -14.07 1 50.28 89 ILE A CA 1
ATOM 668 C C . ILE A 1 89 ? 5.926 23.906 -14.719 1 50.28 89 ILE A C 1
ATOM 670 O O . ILE A 1 89 ? 4.758 23.516 -14.82 1 50.28 89 ILE A O 1
ATOM 674 N N . MET B 1 1 ? 4.082 -15.102 -12.273 1 94.06 1 MET B N 1
ATOM 675 C CA . MET B 1 1 ? 2.637 -15.273 -12.156 1 94.06 1 MET B CA 1
ATOM 676 C C . MET B 1 1 ? 2.025 -14.164 -11.305 1 94.06 1 MET B C 1
ATOM 678 O O . MET B 1 1 ? 2.646 -13.695 -10.344 1 94.06 1 MET B O 1
ATOM 682 N N . LYS B 1 2 ? 0.755 -13.695 -11.758 1 97.25 2 LYS B N 1
ATOM 683 C CA . LYS B 1 2 ? 0.154 -12.578 -11.039 1 97.25 2 LYS B CA 1
ATOM 684 C C . LYS B 1 2 ? -1.257 -12.922 -10.57 1 97.25 2 LYS B C 1
ATOM 686 O O . LYS B 1 2 ? -1.897 -13.82 -11.117 1 97.25 2 LYS B O 1
ATOM 691 N N . ALA B 1 3 ? -1.592 -12.234 -9.539 1 98.25 3 ALA B N 1
ATOM 692 C CA . ALA B 1 3 ? -2.963 -12.266 -9.039 1 98.25 3 ALA B CA 1
ATOM 693 C C . ALA B 1 3 ? -3.498 -10.852 -8.812 1 98.25 3 ALA B C 1
ATOM 695 O O . ALA B 1 3 ? -2.727 -9.891 -8.75 1 98.25 3 ALA B O 1
ATOM 696 N N . VAL B 1 4 ? -4.797 -10.789 -8.758 1 98.25 4 VAL B N 1
ATOM 697 C CA . VAL B 1 4 ? -5.477 -9.523 -8.508 1 98.25 4 VAL B CA 1
ATOM 698 C C . VAL B 1 4 ? -6.219 -9.586 -7.176 1 98.25 4 VAL B C 1
ATOM 700 O O . VAL B 1 4 ? -6.934 -10.555 -6.906 1 98.25 4 VAL B O 1
ATOM 703 N N . VAL B 1 5 ? -5.992 -8.602 -6.316 1 98.44 5 VAL B N 1
ATOM 704 C CA . VAL B 1 5 ? -6.734 -8.422 -5.074 1 98.44 5 VAL B CA 1
ATOM 705 C C . VAL B 1 5 ? -7.66 -7.211 -5.199 1 98.44 5 VAL B C 1
ATOM 707 O O . VAL B 1 5 ? -7.203 -6.105 -5.496 1 98.44 5 VAL B O 1
ATOM 710 N N . THR B 1 6 ? -8.93 -7.414 -4.996 1 97.56 6 THR B N 1
ATOM 711 C CA . THR B 1 6 ? -9.922 -6.344 -5.023 1 97.56 6 THR B CA 1
ATOM 712 C C . THR B 1 6 ? -10.5 -6.102 -3.631 1 97.56 6 THR B C 1
ATOM 714 O O . THR B 1 6 ? -10.922 -7.047 -2.957 1 97.56 6 THR B O 1
ATOM 717 N N . VAL B 1 7 ? -10.453 -4.898 -3.207 1 97.31 7 VAL B N 1
ATOM 718 C CA . VAL B 1 7 ? -10.977 -4.5 -1.903 1 97.31 7 VAL B CA 1
ATOM 719 C C . VAL B 1 7 ? -12.094 -3.475 -2.084 1 97.31 7 VAL B C 1
ATOM 721 O O . VAL B 1 7 ? -11.906 -2.463 -2.768 1 97.31 7 VAL B O 1
ATOM 724 N N . ILE B 1 8 ? -13.242 -3.762 -1.465 1 96.06 8 ILE B N 1
ATOM 725 C CA . ILE B 1 8 ? -14.367 -2.838 -1.55 1 96.06 8 ILE B CA 1
ATOM 726 C C . ILE B 1 8 ? -14.969 -2.633 -0.163 1 96.06 8 ILE B C 1
ATOM 728 O O . ILE B 1 8 ? -15.211 -3.6 0.563 1 96.06 8 ILE B O 1
ATOM 732 N N . GLY B 1 9 ? -15.227 -1.479 0.149 1 94.12 9 GLY B N 1
ATOM 733 C CA . GLY B 1 9 ? -15.891 -1.159 1.401 1 94.12 9 GLY B CA 1
ATOM 734 C C . GLY B 1 9 ? -15.57 0.232 1.913 1 94.12 9 GLY B C 1
ATOM 735 O O . GLY B 1 9 ? -15.203 1.116 1.135 1 94.12 9 GLY B O 1
ATOM 736 N N . LYS B 1 10 ? -15.844 0.508 3.123 1 92.19 10 LYS B N 1
ATOM 737 C CA . LYS B 1 10 ? -15.562 1.815 3.705 1 92.19 10 LYS B CA 1
ATOM 738 C C . LYS B 1 10 ? -14.062 2.008 3.918 1 92.19 10 LYS B C 1
ATOM 740 O O . LYS B 1 10 ? -13.375 1.106 4.41 1 92.19 10 LYS B O 1
ATOM 745 N N . ASP B 1 11 ? -13.586 3.129 3.455 1 91 11 ASP B N 1
ATOM 746 C CA . ASP B 1 11 ? -12.18 3.443 3.648 1 91 11 ASP B CA 1
ATOM 747 C C . ASP B 1 11 ? -11.852 3.613 5.129 1 91 11 ASP B C 1
ATOM 749 O O . ASP B 1 11 ? -12.727 3.951 5.93 1 91 11 ASP B O 1
ATOM 753 N N . MET B 1 12 ? -10.602 3.271 5.504 1 92.56 12 MET B N 1
ATOM 754 C CA . MET B 1 12 ? -10.125 3.471 6.867 1 92.56 12 MET B CA 1
ATOM 755 C C . MET B 1 12 ? -8.602 3.619 6.898 1 92.56 12 MET B C 1
ATOM 757 O O . MET B 1 12 ? -7.914 3.162 5.984 1 92.56 12 MET B O 1
ATOM 761 N N . VAL B 1 13 ? -8.156 4.246 7.949 1 94.62 13 VAL B N 1
ATOM 762 C CA . VAL B 1 13 ? -6.719 4.406 8.133 1 94.62 13 VAL B CA 1
ATOM 763 C C . VAL B 1 13 ? -6.059 3.037 8.281 1 94.62 13 VAL B C 1
ATOM 765 O O . VAL B 1 13 ? -6.523 2.199 9.055 1 94.62 13 VAL B O 1
ATOM 768 N N . GLY B 1 14 ? -4.969 2.744 7.453 1 95.81 14 GLY B N 1
ATOM 769 C CA . GLY B 1 14 ? -4.211 1.513 7.609 1 95.81 14 GLY B CA 1
ATOM 770 C C . GLY B 1 14 ? -4.719 0.383 6.734 1 95.81 14 GLY B C 1
ATOM 771 O O . GLY B 1 14 ? -4.191 -0.73 6.777 1 95.81 14 GLY B O 1
ATOM 772 N N . LEU B 1 15 ? -5.746 0.683 5.977 1 95.69 15 LEU B N 1
ATOM 773 C CA . LEU B 1 15 ? -6.309 -0.37 5.137 1 95.69 15 LEU B CA 1
ATOM 774 C C . LEU B 1 15 ? -5.262 -0.909 4.168 1 95.69 15 LEU B C 1
ATOM 776 O O . LEU B 1 15 ? -5.078 -2.123 4.062 1 95.69 15 LEU B O 1
ATOM 780 N N . MET B 1 16 ? -4.57 -0.061 3.471 1 95.31 16 MET B N 1
ATOM 781 C CA . MET B 1 16 ? -3.514 -0.468 2.547 1 95.31 16 MET B CA 1
ATOM 782 C C . MET B 1 16 ? -2.439 -1.275 3.27 1 95.31 16 MET B C 1
ATOM 784 O O . MET B 1 16 ? -1.968 -2.291 2.754 1 95.31 16 MET B O 1
ATOM 788 N N . ALA B 1 17 ? -2.082 -0.842 4.469 1 97.06 17 ALA B N 1
ATOM 789 C CA . ALA B 1 17 ? -1.077 -1.526 5.277 1 97.06 17 ALA B CA 1
ATOM 790 C C . ALA B 1 17 ? -1.521 -2.947 5.617 1 97.06 17 ALA B C 1
ATOM 792 O O . ALA B 1 17 ? -0.735 -3.891 5.512 1 97.06 17 ALA B O 1
ATOM 793 N N . LYS B 1 18 ? -2.717 -3.061 5.977 1 98 18 LYS B N 1
ATOM 794 C CA . LYS B 1 18 ? -3.242 -4.359 6.383 1 98 18 LYS B CA 1
ATOM 795 C C . LYS B 1 18 ? -3.303 -5.324 5.203 1 98 18 LYS B C 1
ATOM 797 O O . LYS B 1 18 ? -2.828 -6.457 5.297 1 98 18 LYS B O 1
ATOM 802 N N . VAL B 1 19 ? -3.818 -4.871 4.074 1 98.12 19 VAL B N 1
ATOM 803 C CA . VAL B 1 19 ? -3.984 -5.734 2.91 1 98.12 19 VAL B CA 1
ATOM 804 C C . VAL B 1 19 ? -2.615 -6.105 2.342 1 98.12 19 VAL B C 1
ATOM 806 O O . VAL B 1 19 ? -2.342 -7.277 2.078 1 98.12 19 VAL B O 1
ATOM 809 N N . SER B 1 20 ? -1.796 -5.098 2.16 1 98 20 SER B N 1
ATOM 810 C CA . SER B 1 20 ? -0.454 -5.387 1.662 1 98 20 SER B CA 1
ATOM 811 C C . SER B 1 20 ? 0.341 -6.215 2.664 1 98 20 SER B C 1
ATOM 813 O O . SER B 1 20 ? 1.201 -7.012 2.277 1 98 20 SER B O 1
ATOM 815 N N . GLY B 1 21 ? 0.075 -6.059 3.955 1 98.31 21 GLY B N 1
ATOM 816 C CA . GLY B 1 21 ? 0.702 -6.871 4.984 1 98.31 21 GLY B CA 1
ATOM 817 C C . GLY B 1 21 ? 0.409 -8.352 4.836 1 98.31 21 GLY B C 1
ATOM 818 O O . GLY B 1 21 ? 1.308 -9.188 4.977 1 98.31 21 GLY B O 1
ATOM 819 N N . VAL B 1 22 ? -0.848 -8.617 4.586 1 98.62 22 VAL B N 1
ATOM 820 C CA . VAL B 1 22 ? -1.223 -10.008 4.359 1 98.62 22 VAL B CA 1
ATOM 821 C C . VAL B 1 22 ? -0.494 -10.547 3.127 1 98.62 22 VAL B C 1
ATOM 823 O O . VAL B 1 22 ? -0.005 -11.68 3.133 1 98.62 22 VAL B O 1
ATOM 826 N N . CYS B 1 23 ? -0.386 -9.758 2.016 1 98.5 23 CYS B N 1
ATOM 827 C CA . CYS B 1 23 ? 0.371 -10.172 0.837 1 98.5 23 CYS B CA 1
ATOM 828 C C . CYS B 1 23 ? 1.808 -10.516 1.207 1 98.5 23 CYS B C 1
ATOM 830 O O . CYS B 1 23 ? 2.314 -11.57 0.818 1 98.5 23 CYS B O 1
ATOM 832 N N . ALA B 1 24 ? 2.418 -9.672 1.997 1 97.94 24 ALA B N 1
ATOM 833 C CA . ALA B 1 24 ? 3.814 -9.844 2.383 1 97.94 24 ALA B CA 1
ATOM 834 C C . ALA B 1 24 ? 4.004 -11.109 3.211 1 97.94 24 ALA B C 1
ATOM 836 O O . ALA B 1 24 ? 5.004 -11.82 3.057 1 97.94 24 ALA B O 1
ATOM 837 N N . GLN B 1 25 ? 3.088 -11.383 4.086 1 97.88 25 GLN B N 1
ATOM 838 C CA . GLN B 1 25 ? 3.145 -12.578 4.922 1 97.88 25 GLN B CA 1
ATOM 839 C C . GLN B 1 25 ? 3.215 -13.844 4.066 1 97.88 25 GLN B C 1
ATOM 841 O O . GLN B 1 25 ? 3.816 -14.836 4.473 1 97.88 25 GLN B O 1
ATOM 846 N N . HIS B 1 26 ? 2.652 -13.805 2.904 1 98.12 26 HIS B N 1
ATOM 847 C CA . HIS B 1 26 ? 2.641 -14.945 1.996 1 98.12 26 HIS B CA 1
ATOM 848 C C . HIS B 1 26 ? 3.725 -14.812 0.931 1 98.12 26 HIS B C 1
ATOM 850 O O . HIS B 1 26 ? 3.74 -15.57 -0.042 1 98.12 26 HIS B O 1
ATOM 856 N N . ASN B 1 27 ? 4.566 -13.852 1.042 1 98.06 27 ASN B N 1
ATOM 857 C CA . ASN B 1 27 ? 5.664 -13.562 0.126 1 98.06 27 ASN B CA 1
ATOM 858 C C . ASN B 1 27 ? 5.152 -13.148 -1.249 1 98.06 27 ASN B C 1
ATOM 860 O O . ASN B 1 27 ? 5.77 -13.461 -2.268 1 98.06 27 ASN B O 1
ATOM 864 N N . ALA B 1 28 ? 3.986 -12.547 -1.3 1 97.81 28 ALA B N 1
ATOM 865 C CA . ALA B 1 28 ? 3.449 -11.93 -2.51 1 97.81 28 ALA B CA 1
ATOM 866 C C . ALA B 1 28 ? 3.861 -10.461 -2.611 1 97.81 28 ALA B C 1
ATOM 868 O O . ALA B 1 28 ? 3.678 -9.695 -1.664 1 97.81 28 ALA B O 1
ATOM 869 N N . ASN B 1 29 ? 4.41 -10.078 -3.773 1 96 29 ASN B N 1
ATOM 870 C CA . ASN B 1 29 ? 4.902 -8.719 -3.973 1 96 29 ASN B CA 1
ATOM 871 C C . ASN B 1 29 ? 3.883 -7.855 -4.715 1 96 29 ASN B C 1
ATOM 873 O O . ASN B 1 29 ? 3.436 -8.219 -5.805 1 96 29 ASN B O 1
ATOM 877 N N . VAL B 1 30 ? 3.518 -6.703 -4.082 1 96.56 30 VAL B N 1
ATOM 878 C CA . VAL B 1 30 ? 2.568 -5.801 -4.73 1 96.56 30 VAL B CA 1
ATOM 879 C C . VAL B 1 30 ? 3.268 -5.027 -5.844 1 96.56 30 VAL B C 1
ATOM 881 O O . VAL B 1 30 ? 4.273 -4.355 -5.605 1 96.56 30 VAL B O 1
ATOM 884 N N . THR B 1 31 ? 2.682 -5.051 -7.039 1 92.75 31 THR B N 1
ATOM 885 C CA . THR B 1 31 ? 3.354 -4.438 -8.18 1 92.75 31 THR B CA 1
ATOM 886 C C . THR B 1 31 ? 2.57 -3.227 -8.68 1 92.75 31 THR B C 1
ATOM 888 O O . THR B 1 31 ? 3.141 -2.324 -9.297 1 92.75 31 THR B O 1
ATOM 891 N N . GLU B 1 32 ? 1.28 -3.23 -8.461 1 92.25 32 GLU B N 1
ATOM 892 C CA . GLU B 1 32 ? 0.412 -2.143 -8.898 1 92.25 32 GLU B CA 1
ATOM 893 C C . GLU B 1 32 ? -0.771 -1.966 -7.945 1 92.25 32 GLU B C 1
ATOM 895 O O . GLU B 1 32 ? -1.345 -2.949 -7.473 1 92.25 32 GLU B O 1
ATOM 900 N N . VAL B 1 33 ? -1.018 -0.674 -7.699 1 95.38 33 VAL B N 1
ATOM 901 C CA . VAL B 1 33 ? -2.213 -0.366 -6.926 1 95.38 33 VAL B CA 1
ATOM 902 C C . VAL B 1 33 ? -3.004 0.744 -7.613 1 95.38 33 VAL B C 1
ATOM 904 O O . VAL B 1 33 ? -2.432 1.745 -8.047 1 95.38 33 VAL B O 1
ATOM 907 N N . THR B 1 34 ? -4.262 0.459 -7.789 1 92.06 34 THR B N 1
ATOM 908 C CA . THR B 1 34 ? -5.191 1.479 -8.258 1 92.06 34 THR B CA 1
ATOM 909 C C . THR B 1 34 ? -6.34 1.655 -7.27 1 92.06 34 THR B C 1
ATOM 911 O O . THR B 1 34 ? -6.875 0.674 -6.746 1 92.06 34 THR B O 1
ATOM 914 N N . GLN B 1 35 ? -6.559 2.828 -6.934 1 90.5 35 GLN B N 1
ATOM 915 C CA . GLN B 1 35 ? -7.645 3.105 -6 1 90.5 35 GLN B CA 1
ATOM 916 C C . GLN B 1 35 ? -8.641 4.102 -6.59 1 90.5 35 GLN B C 1
ATOM 918 O O . GLN B 1 35 ? -8.25 5.004 -7.336 1 90.5 35 GLN B O 1
ATOM 923 N N . SER B 1 36 ? -9.922 3.85 -6.258 1 88 36 SER B N 1
ATOM 924 C CA . SER B 1 36 ? -11.008 4.738 -6.652 1 88 36 SER B CA 1
ATOM 925 C C . SER B 1 36 ? -11.938 5.023 -5.48 1 88 36 SER B C 1
ATOM 927 O O . SER B 1 36 ? -12.203 4.145 -4.66 1 88 36 SER B O 1
ATOM 929 N N . VAL B 1 37 ? -12.281 6.305 -5.387 1 81.81 37 VAL B N 1
ATOM 930 C CA . VAL B 1 37 ? -13.266 6.703 -4.383 1 81.81 37 VAL B CA 1
ATOM 931 C C . VAL B 1 37 ? -14.578 7.082 -5.066 1 81.81 37 VAL B C 1
ATOM 933 O O . VAL B 1 37 ? -14.594 7.914 -5.98 1 81.81 37 VAL B O 1
ATOM 936 N N . LEU B 1 38 ? -15.531 6.312 -4.859 1 80.81 38 LEU B N 1
ATOM 937 C CA . LEU B 1 38 ? -16.859 6.555 -5.402 1 80.81 38 LEU B CA 1
ATOM 938 C C . LEU B 1 38 ? -17.844 6.945 -4.297 1 80.81 38 LEU B C 1
ATOM 940 O O . LEU B 1 38 ? -18.422 6.078 -3.641 1 80.81 38 LEU B O 1
ATOM 944 N N . SER B 1 39 ? -18.094 8.195 -4.152 1 83.62 39 SER B N 1
ATOM 945 C CA . SER B 1 39 ? -19 8.672 -3.115 1 83.62 39 SER B CA 1
ATOM 946 C C . SER B 1 39 ? -18.609 8.141 -1.743 1 83.62 39 SER B C 1
ATOM 948 O O . SER B 1 39 ? -17.547 8.492 -1.216 1 83.62 39 SER B O 1
ATOM 950 N N . ASP B 1 40 ? -19.406 7.117 -1.178 1 83.94 40 ASP B N 1
ATOM 951 C CA . ASP B 1 40 ? -19.156 6.629 0.178 1 83.94 40 ASP B CA 1
ATOM 952 C C . ASP B 1 40 ? -18.438 5.285 0.161 1 83.94 40 ASP B C 1
ATOM 954 O O . ASP B 1 40 ? -18.344 4.613 1.19 1 83.94 40 ASP B O 1
ATOM 958 N N . LEU B 1 41 ? -18 4.949 -1.061 1 86.38 41 LEU B N 1
ATOM 959 C CA . LEU B 1 41 ? -17.359 3.645 -1.18 1 86.38 41 LEU B CA 1
ATOM 960 C C . LEU B 1 41 ? -15.922 3.787 -1.685 1 86.38 41 LEU B C 1
ATOM 962 O O . LEU B 1 41 ? -15.633 4.645 -2.521 1 86.38 41 LEU B O 1
ATOM 966 N N . PHE B 1 42 ? -15.195 2.977 -1.118 1 91.75 42 PHE B N 1
ATOM 967 C CA . PHE B 1 42 ? -13.805 2.871 -1.543 1 91.75 42 PHE B CA 1
ATOM 968 C C . PHE B 1 42 ? -13.562 1.554 -2.271 1 91.75 42 PHE B C 1
ATOM 970 O O . PHE B 1 42 ? -14.078 0.51 -1.866 1 91.75 42 PHE B O 1
ATOM 977 N N . ALA B 1 43 ? -12.867 1.681 -3.387 1 94.19 43 ALA B N 1
ATOM 978 C CA . ALA B 1 43 ? -12.445 0.493 -4.125 1 94.19 43 ALA B CA 1
ATOM 979 C C . ALA B 1 43 ? -10.945 0.532 -4.414 1 94.19 43 ALA B C 1
ATOM 981 O O . ALA B 1 43 ? -10.414 1.563 -4.828 1 94.19 43 ALA B O 1
ATOM 982 N N . MET B 1 44 ? -10.289 -0.577 -4.156 1 95.81 44 MET B N 1
ATOM 983 C CA . MET B 1 44 ? -8.867 -0.731 -4.43 1 95.81 44 MET B CA 1
ATOM 984 C C . MET B 1 44 ? -8.594 -2.027 -5.188 1 95.81 44 MET B C 1
ATOM 986 O O . MET B 1 44 ? -9.156 -3.072 -4.859 1 95.81 44 MET B O 1
ATOM 990 N N . ILE B 1 45 ? -7.785 -1.896 -6.195 1 96.12 45 ILE B N 1
ATOM 991 C CA . ILE B 1 45 ? -7.324 -3.068 -6.93 1 96.12 45 ILE B CA 1
ATOM 992 C C . ILE B 1 45 ? -5.801 -3.148 -6.867 1 96.12 45 ILE B C 1
ATOM 994 O O . ILE B 1 45 ? -5.109 -2.162 -7.133 1 96.12 45 ILE B O 1
ATOM 998 N N . MET B 1 46 ? -5.34 -4.328 -6.492 1 97.75 46 MET B N 1
ATOM 999 C CA . MET B 1 46 ? -3.9 -4.574 -6.426 1 97.75 46 MET B CA 1
ATOM 1000 C C . MET B 1 46 ? -3.504 -5.719 -7.352 1 97.75 46 MET B C 1
ATOM 1002 O O . MET B 1 46 ? -4.156 -6.766 -7.367 1 97.75 46 MET B O 1
ATOM 1006 N N . LEU B 1 47 ? -2.463 -5.418 -8.18 1 97.12 47 LEU B N 1
ATOM 1007 C CA . LEU B 1 47 ? -1.781 -6.508 -8.867 1 97.12 47 LEU B CA 1
ATOM 1008 C C . LEU B 1 47 ? -0.599 -7.016 -8.055 1 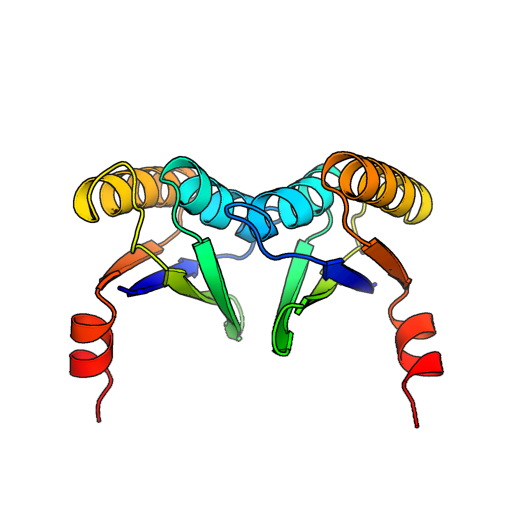97.12 47 LEU B C 1
ATOM 1010 O O . LEU B 1 47 ? 0.259 -6.23 -7.641 1 97.12 47 LEU B O 1
ATOM 1014 N N . ILE B 1 48 ? -0.636 -8.352 -7.766 1 97.75 48 ILE B N 1
ATOM 1015 C CA . ILE B 1 48 ? 0.427 -8.898 -6.926 1 97.75 48 ILE B CA 1
ATOM 1016 C C . ILE B 1 48 ? 1.16 -10.008 -7.676 1 97.75 48 ILE B C 1
ATOM 1018 O O . ILE B 1 48 ? 0.55 -10.758 -8.438 1 97.75 48 ILE B O 1
ATOM 1022 N N . ASP B 1 49 ? 2.512 -9.969 -7.57 1 97 49 ASP B N 1
ATOM 1023 C CA . ASP B 1 49 ? 3.348 -11.047 -8.086 1 97 49 ASP B CA 1
ATOM 1024 C C . ASP B 1 49 ? 3.359 -12.242 -7.133 1 97 49 ASP B C 1
ATOM 1026 O O . ASP B 1 49 ? 3.809 -12.125 -5.988 1 97 49 ASP B O 1
ATOM 1030 N N . ILE B 1 50 ? 2.865 -13.352 -7.578 1 97.56 50 ILE B N 1
ATOM 1031 C CA . ILE B 1 50 ? 2.75 -14.523 -6.711 1 97.56 50 ILE B CA 1
ATOM 1032 C C . ILE B 1 50 ? 3.707 -15.609 -7.184 1 97.56 50 ILE B C 1
ATOM 1034 O O . ILE B 1 50 ? 3.496 -16.797 -6.906 1 97.56 50 ILE B O 1
ATOM 1038 N N . THR B 1 51 ? 4.727 -15.258 -7.93 1 96.44 51 THR B N 1
ATOM 1039 C CA . THR B 1 51 ? 5.703 -16.203 -8.453 1 96.44 51 THR B CA 1
ATOM 1040 C C . THR B 1 51 ? 6.363 -16.984 -7.32 1 96.44 51 THR B C 1
ATOM 1042 O O . THR B 1 51 ? 6.598 -18.188 -7.441 1 96.44 51 THR B O 1
ATOM 1045 N N . ASP B 1 52 ? 6.68 -16.359 -6.172 1 95.44 52 ASP B N 1
ATOM 1046 C CA . ASP B 1 52 ? 7.402 -16.984 -5.062 1 95.44 52 ASP B CA 1
ATOM 1047 C C . ASP B 1 52 ? 6.496 -17.141 -3.842 1 95.44 52 ASP B C 1
ATOM 1049 O O . ASP B 1 52 ? 6.969 -17.094 -2.705 1 95.44 52 ASP B O 1
ATOM 1053 N N . LEU B 1 53 ? 5.281 -17.266 -4.086 1 95.38 53 LEU B N 1
ATOM 1054 C CA . LEU B 1 53 ? 4.324 -17.438 -3.002 1 95.38 53 LEU B CA 1
ATOM 1055 C C . LEU B 1 53 ? 4.719 -18.609 -2.109 1 95.38 53 LEU B C 1
ATOM 1057 O O . LEU B 1 53 ? 5.051 -19.688 -2.605 1 95.38 53 LEU B O 1
ATOM 1061 N N . LYS B 1 54 ? 4.809 -18.328 -0.762 1 93.38 54 LYS B N 1
ATOM 1062 C CA . LYS B 1 54 ? 5.188 -19.344 0.218 1 93.38 54 LYS B CA 1
ATOM 1063 C C . LYS B 1 54 ? 4.082 -20.375 0.386 1 93.38 54 LYS B C 1
ATOM 1065 O O . LYS B 1 54 ? 4.348 -21.516 0.811 1 93.38 54 LYS B O 1
ATOM 1070 N N . SER B 1 55 ? 2.912 -19.984 0.206 1 92.5 55 SER B N 1
ATOM 1071 C CA . SER B 1 55 ? 1.726 -20.828 0.282 1 92.5 55 SER B CA 1
ATOM 1072 C C . SER B 1 55 ? 1.038 -20.938 -1.074 1 92.5 55 SER B C 1
ATOM 1074 O O . SER B 1 55 ? 1.696 -20.891 -2.115 1 92.5 55 SER B O 1
ATOM 1076 N N . ASP B 1 56 ? -0.163 -21.312 -1.104 1 94.69 56 ASP B N 1
ATOM 1077 C CA . ASP B 1 56 ? -0.897 -21.266 -2.363 1 94.69 56 ASP B CA 1
ATOM 1078 C C . ASP B 1 56 ? -1.929 -20.141 -2.367 1 94.69 56 ASP B C 1
ATOM 1080 O O . ASP B 1 56 ? -2.127 -19.484 -1.353 1 94.69 56 ASP B O 1
ATOM 1084 N N . LEU B 1 57 ? -2.488 -19.906 -3.57 1 96.56 57 LEU B N 1
ATOM 1085 C CA . LEU B 1 57 ? -3.428 -18.797 -3.754 1 96.56 57 LEU B CA 1
ATOM 1086 C C . LEU B 1 57 ? -4.652 -18.969 -2.861 1 96.56 57 LEU B C 1
ATOM 1088 O O . LEU B 1 57 ? -5.219 -17.984 -2.383 1 96.56 57 LEU B O 1
ATOM 1092 N N . GLY B 1 58 ? -5.039 -20.188 -2.646 1 97.38 58 GLY B N 1
ATOM 1093 C CA . GLY B 1 58 ? -6.145 -20.469 -1.747 1 97.38 58 GLY B CA 1
ATOM 1094 C C . GLY B 1 58 ? -5.902 -19.984 -0.329 1 97.38 58 GLY B C 1
ATOM 1095 O O . GLY B 1 58 ? -6.789 -19.406 0.298 1 97.38 58 GLY B O 1
ATOM 1096 N N . ALA B 1 59 ? -4.762 -20.266 0.242 1 98 59 ALA B N 1
ATOM 1097 C CA . ALA B 1 59 ? -4.395 -19.828 1.585 1 98 59 ALA B CA 1
ATOM 1098 C C . ALA B 1 59 ? -4.383 -18.297 1.678 1 98 59 ALA B C 1
ATOM 1100 O O . ALA B 1 59 ? -4.836 -17.734 2.672 1 98 59 ALA B O 1
ATOM 1101 N N . LEU B 1 60 ? -3.799 -17.703 0.651 1 98.12 60 LEU B N 1
ATOM 1102 C CA . LEU B 1 60 ? -3.828 -16.234 0.587 1 98.12 60 LEU B CA 1
ATOM 1103 C C . LEU B 1 60 ? -5.266 -15.727 0.584 1 98.12 60 LEU B C 1
ATOM 1105 O O . LEU B 1 60 ? -5.594 -14.789 1.315 1 98.12 60 LEU B O 1
ATOM 1109 N N . SER B 1 61 ? -6.109 -16.297 -0.207 1 98.25 61 SER B N 1
ATOM 1110 C CA . SER B 1 61 ? -7.516 -15.922 -0.294 1 98.25 61 SER B CA 1
ATOM 1111 C C . SER B 1 61 ? -8.219 -16.094 1.05 1 98.25 61 SER B C 1
ATOM 1113 O O . SER B 1 61 ? -9.008 -15.242 1.46 1 98.25 61 SER B O 1
ATOM 1115 N N . ASP B 1 62 ? -7.918 -17.172 1.751 1 98.5 62 ASP B N 1
ATOM 1116 C CA . ASP B 1 62 ? -8.516 -17.438 3.057 1 98.5 62 ASP B CA 1
ATOM 1117 C C . ASP B 1 62 ? -8.141 -16.359 4.062 1 98.5 62 ASP B C 1
ATOM 1119 O O . ASP B 1 62 ? -8.984 -15.867 4.812 1 98.5 62 ASP B O 1
ATOM 1123 N N . ASP B 1 63 ? -6.883 -16.047 4.094 1 98.56 63 ASP B N 1
ATOM 1124 C CA . ASP B 1 63 ? -6.418 -15.031 5.027 1 98.56 63 ASP B CA 1
ATOM 1125 C C . ASP B 1 63 ? -7.004 -13.664 4.684 1 98.56 63 ASP B C 1
ATOM 1127 O O . ASP B 1 63 ? -7.297 -12.867 5.574 1 98.56 63 ASP B O 1
ATOM 1131 N N . MET B 1 64 ? -7.191 -13.375 3.342 1 98.69 64 MET B N 1
ATOM 1132 C CA . MET B 1 64 ? -7.828 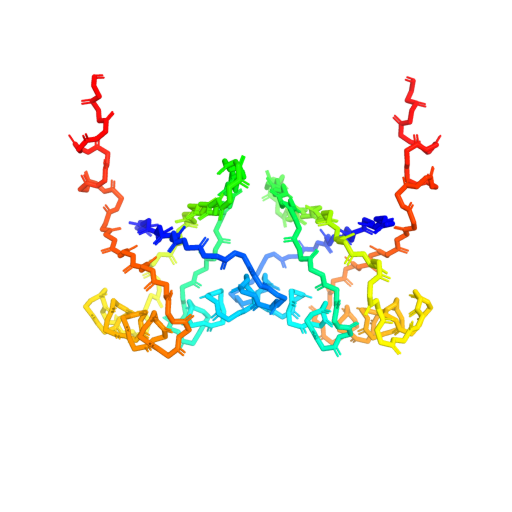-12.133 2.926 1 98.69 64 MET B CA 1
ATOM 1133 C C . MET B 1 64 ? -9.297 -12.109 3.342 1 98.69 64 MET B C 1
ATOM 1135 O O . MET B 1 64 ? -9.82 -11.062 3.732 1 98.69 64 MET B O 1
ATOM 1139 N N . GLU B 1 65 ? -9.883 -13.242 3.309 1 98.25 65 GLU B N 1
ATOM 1140 C CA . GLU B 1 65 ? -11.281 -13.344 3.732 1 98.25 65 GLU B CA 1
ATOM 1141 C C . GLU B 1 65 ? -11.422 -13.094 5.23 1 98.25 65 GLU B C 1
ATOM 1143 O O . GLU B 1 65 ? -12.375 -12.438 5.668 1 98.25 65 GLU B O 1
ATOM 1148 N N . LYS B 1 66 ? -10.547 -13.656 6.023 1 98.56 66 LYS B N 1
ATOM 1149 C CA . LYS B 1 66 ? -10.547 -13.398 7.461 1 98.56 66 LYS B CA 1
ATOM 1150 C C . LYS B 1 66 ? -10.391 -11.906 7.754 1 98.56 66 LYS B C 1
ATOM 1152 O O . LYS B 1 66 ? -11.094 -11.359 8.602 1 98.56 66 LYS B O 1
ATOM 1157 N N . LEU B 1 67 ? -9.445 -11.305 7.047 1 98.31 67 LEU B N 1
ATOM 1158 C CA . LEU B 1 67 ? -9.242 -9.867 7.199 1 98.31 67 LEU B CA 1
ATOM 1159 C C . LEU B 1 67 ? -10.508 -9.102 6.836 1 98.31 67 LEU B C 1
ATOM 1161 O O . LEU B 1 67 ? -10.891 -8.156 7.535 1 98.31 67 LEU B O 1
ATOM 1165 N N . ALA B 1 68 ? -11.172 -9.477 5.727 1 98 68 ALA B N 1
ATOM 1166 C CA . ALA B 1 68 ? -12.398 -8.836 5.254 1 98 68 ALA B CA 1
ATOM 1167 C C . ALA B 1 68 ? -13.492 -8.891 6.32 1 98 68 ALA B C 1
ATOM 1169 O O . ALA B 1 68 ? -14.18 -7.898 6.566 1 98 68 ALA B O 1
ATOM 1170 N N . GLN B 1 69 ? -13.594 -10.039 6.926 1 98 69 GLN B N 1
ATOM 1171 C CA . GLN B 1 69 ? -14.586 -10.219 7.977 1 98 69 GLN B CA 1
ATOM 1172 C C . GLN B 1 69 ? -14.266 -9.352 9.195 1 98 69 GLN B C 1
ATOM 1174 O O . GLN B 1 69 ? -15.164 -8.727 9.766 1 98 69 GLN B O 1
ATOM 1179 N N . GLU B 1 70 ? -13.055 -9.297 9.531 1 97.75 70 GLU B N 1
ATOM 1180 C CA . GLU B 1 70 ? -12.609 -8.516 10.68 1 97.75 70 GLU B CA 1
ATOM 1181 C C . GLU B 1 70 ? -12.883 -7.027 10.477 1 97.75 70 GLU B C 1
ATOM 1183 O O . GLU B 1 70 ? -13.234 -6.32 11.422 1 97.75 70 GLU B O 1
ATOM 1188 N N . LEU B 1 71 ? -12.742 -6.562 9.25 1 96.5 71 LEU B N 1
ATOM 1189 C CA . LEU B 1 71 ? -12.789 -5.129 8.984 1 96.5 71 LEU B CA 1
ATOM 1190 C C . LEU B 1 71 ? -14.148 -4.73 8.406 1 96.5 71 LEU B C 1
ATOM 1192 O O . LEU B 1 71 ? -14.43 -3.545 8.227 1 96.5 71 LEU B O 1
ATOM 1196 N N . GLY B 1 72 ? -14.984 -5.66 8.156 1 96.44 72 GLY B N 1
ATOM 1197 C CA . GLY B 1 72 ? -16.266 -5.363 7.543 1 96.44 72 GLY B CA 1
ATOM 1198 C C . GLY B 1 72 ? -16.156 -4.898 6.102 1 96.44 72 GLY B C 1
ATOM 1199 O O . GLY B 1 72 ? -16.828 -3.945 5.695 1 96.44 72 GLY B O 1
ATOM 1200 N N . LEU B 1 73 ? -15.289 -5.457 5.301 1 95.88 73 LEU B N 1
ATOM 1201 C CA . LEU B 1 73 ? -15.016 -5.16 3.9 1 95.88 73 LEU B CA 1
ATOM 1202 C C . LEU B 1 73 ? -15.234 -6.395 3.031 1 95.88 73 LEU B C 1
ATOM 1204 O O . LEU B 1 73 ? -15.508 -7.48 3.547 1 95.88 73 LEU B O 1
ATOM 1208 N N . GLN B 1 74 ? -15.234 -6.18 1.789 1 97.38 74 GLN B N 1
ATOM 1209 C CA . GLN B 1 74 ? -15.156 -7.262 0.814 1 97.38 74 GLN B CA 1
ATOM 1210 C C . GLN B 1 74 ? -13.773 -7.316 0.164 1 97.38 74 GLN B C 1
ATOM 1212 O O . GLN B 1 74 ? -13.281 -6.305 -0.342 1 97.38 74 GLN B O 1
ATOM 1217 N N . ILE B 1 75 ? -13.203 -8.477 0.234 1 98.31 75 ILE B N 1
ATOM 1218 C CA . ILE B 1 75 ? -11.922 -8.695 -0.423 1 98.31 75 ILE B CA 1
ATOM 1219 C C . ILE B 1 75 ? -11.992 -9.945 -1.303 1 98.31 75 ILE B C 1
ATOM 1221 O O . ILE B 1 75 ? -12.43 -11 -0.851 1 98.31 75 ILE B O 1
ATOM 1225 N N . HIS B 1 76 ? -11.586 -9.789 -2.553 1 97.75 76 HIS B N 1
ATOM 1226 C CA . HIS B 1 76 ? -11.539 -10.906 -3.496 1 97.75 76 HIS B CA 1
ATOM 1227 C C . HIS B 1 76 ? -10.141 -11.086 -4.07 1 97.75 76 HIS B C 1
ATOM 1229 O O . HIS B 1 76 ? -9.469 -10.102 -4.402 1 97.75 76 HIS B O 1
ATOM 1235 N N . VAL B 1 77 ? -9.742 -12.336 -4.121 1 98.31 77 VAL B N 1
ATOM 1236 C CA . VAL B 1 77 ? -8.453 -12.688 -4.703 1 98.31 77 VAL B CA 1
ATOM 1237 C C . VAL B 1 77 ? -8.656 -13.648 -5.871 1 98.31 77 VAL B C 1
ATOM 1239 O O . VAL B 1 77 ? -9.383 -14.641 -5.754 1 98.31 77 VAL B O 1
ATOM 1242 N N . MET B 1 78 ? -8.023 -13.328 -7.012 1 97 78 MET B N 1
ATOM 1243 C CA . MET B 1 78 ? -8.109 -14.242 -8.141 1 97 78 MET B CA 1
ATOM 1244 C C . MET B 1 78 ? -6.844 -14.18 -8.992 1 97 78 MET B C 1
ATOM 1246 O O . MET B 1 78 ? -6.133 -13.172 -8.977 1 97 78 MET B O 1
ATOM 1250 N N . HIS B 1 79 ? -6.633 -15.258 -9.695 1 96.62 79 HIS B N 1
ATOM 1251 C CA . HIS B 1 79 ? -5.543 -15.234 -10.664 1 96.62 79 HIS B CA 1
ATOM 1252 C C . HIS B 1 79 ? -5.777 -14.164 -11.734 1 96.62 79 HIS B C 1
ATOM 1254 O O . HIS B 1 79 ? -6.914 -13.953 -12.156 1 96.62 79 HIS B O 1
ATOM 1260 N N . GLU B 1 80 ? -4.695 -13.625 -12.172 1 95.81 80 GLU B N 1
ATOM 1261 C CA . GLU B 1 80 ? -4.801 -12.539 -13.148 1 95.81 80 GLU B CA 1
ATOM 1262 C C . GLU B 1 80 ? -5.504 -13.016 -14.414 1 95.81 80 GLU B C 1
ATOM 1264 O O . GLU B 1 80 ? -6.27 -12.258 -15.023 1 95.81 80 GLU B O 1
ATOM 1269 N N . ASP B 1 81 ? -5.242 -14.281 -14.812 1 93.5 81 ASP B N 1
ATOM 1270 C CA . ASP B 1 81 ? -5.848 -14.812 -16.031 1 93.5 81 ASP B CA 1
ATOM 1271 C C . ASP B 1 81 ? -7.367 -14.867 -15.906 1 93.5 81 ASP B C 1
ATOM 1273 O O . ASP B 1 81 ? -8.086 -14.586 -16.875 1 93.5 81 ASP B O 1
ATOM 1277 N N . ILE B 1 82 ? -7.758 -15.297 -14.805 1 92.31 82 ILE B N 1
ATOM 1278 C CA . ILE B 1 82 ? -9.188 -15.352 -14.547 1 92.31 82 ILE B CA 1
ATOM 1279 C C . ILE B 1 82 ? -9.773 -13.938 -14.531 1 92.31 82 ILE B C 1
ATOM 1281 O O . ILE B 1 82 ? -10.789 -13.672 -15.172 1 92.31 82 ILE B O 1
ATOM 1285 N N . PHE B 1 83 ? -9.164 -13.055 -13.906 1 93.38 83 PHE B N 1
ATOM 1286 C CA . PHE B 1 83 ? -9.586 -11.664 -13.836 1 93.38 83 PHE B CA 1
ATOM 1287 C C . PHE B 1 83 ? -9.711 -11.062 -15.227 1 93.38 83 PHE B C 1
ATOM 1289 O O . PHE B 1 83 ? -10.734 -10.445 -15.547 1 93.38 83 PHE B O 1
ATOM 1296 N N . ASN B 1 84 ? -8.734 -11.258 -16.031 1 92.62 84 ASN B N 1
ATOM 1297 C CA . ASN B 1 84 ? -8.719 -10.711 -17.375 1 92.62 84 ASN B CA 1
ATOM 1298 C C . ASN B 1 84 ? -9.836 -11.305 -18.234 1 92.62 84 ASN B C 1
ATOM 1300 O O . ASN B 1 84 ? -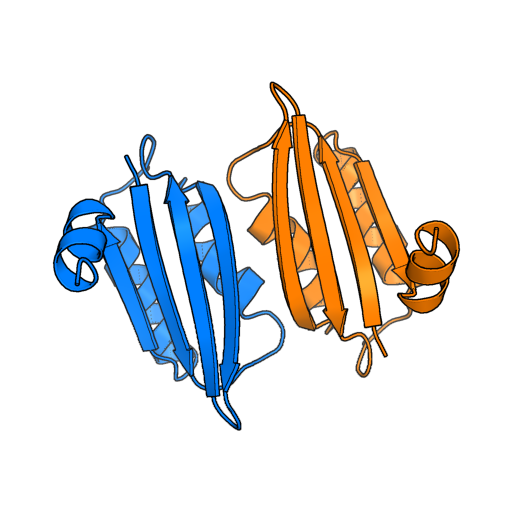10.43 -10.609 -19.062 1 92.62 84 ASN B O 1
ATOM 1304 N N . SER B 1 85 ? -10.086 -12.523 -18.016 1 92.31 85 SER B N 1
ATOM 1305 C CA . SER B 1 85 ? -11.133 -13.203 -18.766 1 92.31 85 SER B CA 1
ATOM 1306 C C . SER B 1 85 ? -12.508 -12.641 -18.453 1 92.31 85 SER B C 1
ATOM 1308 O O . SER B 1 85 ? -13.391 -12.609 -19.297 1 92.31 85 SER B O 1
ATOM 1310 N N . MET B 1 86 ? -12.688 -12.172 -17.234 1 88.06 86 MET B N 1
ATOM 1311 C CA . MET B 1 86 ? -13.969 -11.641 -16.781 1 88.06 86 MET B CA 1
ATOM 1312 C C . MET B 1 86 ? -14.148 -10.195 -17.234 1 88.06 86 MET B C 1
ATOM 1314 O O . MET B 1 86 ? -15.273 -9.719 -17.359 1 88.06 86 MET B O 1
ATOM 1318 N N . HIS B 1 87 ? -13.07 -9.461 -17.375 1 79.12 87 HIS B N 1
ATOM 1319 C CA . HIS B 1 87 ? -13.156 -8.031 -17.656 1 79.12 87 HIS B CA 1
ATOM 1320 C C . HIS B 1 87 ? -12.805 -7.738 -19.109 1 79.12 87 HIS B C 1
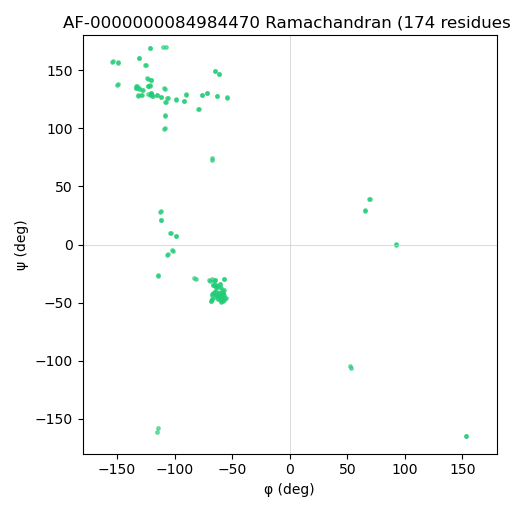ATOM 1322 O O . HIS B 1 87 ? -12.883 -6.59 -19.547 1 79.12 87 HIS B O 1
ATOM 1328 N N . ARG B 1 88 ? -12.312 -8.844 -19.812 1 69.5 88 ARG B N 1
ATOM 1329 C CA . ARG B 1 88 ? -12.078 -8.68 -21.25 1 69.5 88 ARG B CA 1
ATOM 1330 C C . ARG B 1 88 ? -13.391 -8.5 -22 1 69.5 88 ARG B C 1
ATOM 1332 O O . ARG B 1 88 ? -14.266 -9.367 -21.953 1 69.5 88 ARG B O 1
ATOM 1339 N N . ILE B 1 89 ? -13.953 -7.172 -21.734 1 49.69 89 ILE B N 1
ATOM 1340 C CA . ILE B 1 89 ? -14.992 -6.969 -22.734 1 49.69 89 ILE B CA 1
ATOM 1341 C C . ILE B 1 89 ? -14.367 -6.867 -24.125 1 49.69 89 ILE B C 1
ATOM 1343 O O . ILE B 1 89 ? -13.273 -6.309 -24.281 1 49.69 89 ILE B O 1
#

Organism: NCBI:txid537013

Foldseek 3Di:
DKKKKKKKDADDPCPCVVLVVLCVVQPKAWDDKDWDDDPRMIMIMTIIHCVPGNDDQVVSQVVVVVVCVVVVIDMDMDHPVVVCVVPVD/DKKKKKKKDADDPCPCVVLVVLCVVQPKAWDDKDWDDDPRMIMIMTIIHCVPGNDDQVVSQVVVVVVCVVVVIDMDMDHPVVVCVVPVD

Solvent-accessible surface area (backbone atoms only — not comparable to full-atom values): 9276 Å² total; per-residue (Å²): 92,52,29,35,39,38,38,39,33,69,78,59,70,31,50,67,14,52,57,36,36,56,34,27,76,37,43,23,25,78,72,43,60,48,70,47,78,55,93,84,36,29,38,36,41,32,39,27,39,45,69,65,37,76,62,53,72,64,57,55,39,51,54,43,41,52,49,16,64,74,70,68,40,45,52,48,67,43,48,38,69,59,51,48,63,73,65,60,119,93,51,28,35,38,38,39,40,33,69,77,59,69,31,49,67,16,53,56,37,36,55,35,28,76,36,43,22,27,79,71,45,59,48,71,47,78,55,92,83,35,29,38,36,41,32,39,28,38,46,68,65,38,75,61,52,72,66,57,52,39,51,55,42,40,53,50,16,64,75,70,67,40,45,53,48,67,42,47,38,69,58,51,46,64,72,64,60,120

Secondary structure (DSSP, 8-state):
-EEEEEEEE---TTHHHHHHHHHHHTTPEEEEEEEEEETTEEEEEEEEE-TT-SS-HHHHHHHHHHHHHHHT-EEEEEEHHHHHHHH--/-EEEEEEEE---TTHHHHHHHHHHHTTPEEEEEEEEEETTEEEEEEEEE-TT-SS-HHHHHHHHHHHHHHHT-EEEEEEHHHHHHHH--

Sequence (178 aa):
MKAVVTVIGKDMVGLMAKVSGVCAQHNANVTEVTQSVLSDLFAMIMLIDITDLKSDLGALSDDMEKLAQELGLQIHVMHEDIFNSMHRIMKAVVTVIGKDMVGLMAKVSGVCAQHNANVTEVTQSVLSDLFAMIMLIDITDLKSDLGALSDDMEKLAQELGLQIHVMHEDIFNSMHRI